Protein AF-A0A2S2NSI7-F1 (afdb_monomer_lite)

Foldseek 3Di:
DDADDVPPPPPDPPVDDPVDQWDADPPPRDIDGYDHDPLVVLLVQLVCQLPPADQDPVRDGRHCVLVVLLQVVQPDPDGLLVLDDVCLNVPDDPSSSDSVSSCSCPDPSSVVSCVVVVRDDDDDD

Structure (mmCIF, N/CA/C/O backbone):
data_AF-A0A2S2NSI7-F1
#
_entry.id   AF-A0A2S2NSI7-F1
#
loop_
_atom_site.group_PDB
_atom_site.id
_atom_site.type_symbol
_atom_site.label_atom_id
_atom_site.label_alt_id
_atom_site.label_comp_id
_atom_site.label_asym_id
_atom_site.label_entity_id
_atom_site.label_seq_id
_atom_site.pdbx_PDB_ins_code
_atom_site.Cartn_x
_atom_site.Cartn_y
_atom_site.Cartn_z
_atom_site.occupancy
_atom_site.B_iso_or_equiv
_atom_site.auth_seq_id
_atom_site.auth_comp_id
_atom_site.auth_asym_id
_atom_site.auth_atom_id
_atom_site.pdbx_PDB_model_num
ATOM 1 N N . MET A 1 1 ? 15.315 -11.947 -18.583 1.00 32.44 1 MET A N 1
ATOM 2 C CA . MET A 1 1 ? 14.404 -10.980 -17.938 1.00 32.44 1 MET A CA 1
ATOM 3 C C . MET A 1 1 ? 15.209 -9.721 -17.674 1.00 32.44 1 MET A C 1
ATOM 5 O O . MET A 1 1 ? 15.967 -9.688 -16.715 1.00 32.44 1 MET A O 1
ATOM 9 N N . ILE A 1 2 ? 15.169 -8.764 -18.601 1.00 27.22 2 ILE A N 1
ATOM 10 C CA . ILE A 1 2 ? 15.848 -7.476 -18.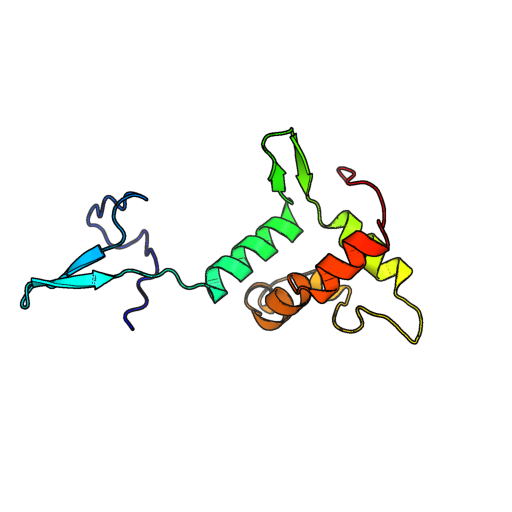429 1.00 27.22 2 ILE A CA 1
ATOM 11 C C . ILE A 1 2 ? 14.889 -6.623 -17.603 1.00 27.22 2 ILE A C 1
ATOM 13 O O . ILE A 1 2 ? 13.835 -6.231 -18.092 1.00 27.22 2 ILE A O 1
ATOM 17 N N . VAL A 1 3 ? 15.216 -6.427 -16.329 1.00 29.94 3 VAL A N 1
ATOM 18 C CA . VAL A 1 3 ? 14.531 -5.456 -15.477 1.00 29.94 3 VAL A CA 1
ATOM 19 C C . VAL A 1 3 ? 15.037 -4.091 -15.918 1.00 29.94 3 VAL A C 1
ATOM 21 O O . VAL A 1 3 ? 16.165 -3.717 -15.610 1.00 29.94 3 VAL A O 1
ATOM 24 N N . VAL A 1 4 ? 14.235 -3.381 -16.706 1.00 37.81 4 VAL A N 1
ATOM 25 C CA . VAL A 1 4 ? 14.457 -1.958 -16.949 1.00 37.81 4 VAL A CA 1
ATOM 26 C C . VAL A 1 4 ? 13.660 -1.249 -15.865 1.00 37.81 4 VAL A C 1
ATOM 28 O O . VAL A 1 4 ? 12.453 -1.055 -15.990 1.00 37.81 4 VAL A O 1
ATOM 31 N N . GLU A 1 5 ? 14.318 -0.910 -14.756 1.00 39.31 5 GLU A N 1
ATOM 32 C CA . GLU A 1 5 ? 13.823 0.210 -13.957 1.00 39.31 5 GLU A CA 1
ATOM 33 C C . GLU A 1 5 ? 13.675 1.399 -14.924 1.00 39.31 5 GLU A C 1
ATOM 35 O O . GLU A 1 5 ? 14.552 1.585 -15.772 1.00 39.31 5 GLU A O 1
ATOM 40 N N . PRO A 1 6 ? 12.606 2.207 -14.876 1.00 41.47 6 PRO A N 1
ATOM 41 C CA . PRO A 1 6 ? 12.611 3.486 -15.567 1.00 41.47 6 PRO A CA 1
ATOM 42 C C . PRO A 1 6 ? 13.623 4.384 -14.845 1.00 41.47 6 PRO A C 1
ATOM 44 O O . PRO A 1 6 ? 13.285 5.183 -13.973 1.00 41.47 6 PRO A O 1
ATOM 47 N N . ILE A 1 7 ? 14.904 4.196 -15.160 1.00 41.38 7 ILE A N 1
ATOM 48 C CA . ILE A 1 7 ? 15.992 5.028 -14.679 1.00 41.38 7 ILE A CA 1
ATOM 49 C C . ILE A 1 7 ? 15.824 6.353 -15.424 1.00 41.38 7 ILE A C 1
ATOM 51 O O . ILE A 1 7 ? 16.284 6.502 -16.555 1.00 41.38 7 ILE A O 1
ATOM 55 N N . LEU A 1 8 ? 15.196 7.340 -14.781 1.00 46.91 8 LEU A N 1
ATOM 56 C CA . LEU A 1 8 ? 15.152 8.737 -15.246 1.00 46.91 8 LEU A CA 1
ATOM 57 C C . LEU A 1 8 ? 16.554 9.361 -15.461 1.00 46.91 8 LEU A C 1
ATOM 59 O O . LEU A 1 8 ? 16.662 10.511 -15.869 1.00 46.91 8 LEU A O 1
ATOM 63 N N . GLY A 1 9 ? 17.633 8.621 -15.185 1.00 38.69 9 GLY A N 1
ATOM 64 C CA . GLY A 1 9 ? 19.026 9.026 -15.364 1.00 38.69 9 GLY A CA 1
ATOM 65 C C . GLY A 1 9 ? 19.717 8.510 -16.632 1.00 38.69 9 GLY A C 1
ATOM 66 O O . GLY A 1 9 ? 20.892 8.817 -16.822 1.00 38.69 9 GLY A O 1
ATOM 67 N N . CYS A 1 10 ? 19.061 7.742 -17.512 1.00 41.16 10 CYS A N 1
ATOM 68 C CA . CYS A 1 10 ? 19.671 7.421 -18.806 1.00 41.16 10 CYS A CA 1
ATOM 69 C C . CYS A 1 10 ? 19.454 8.609 -19.757 1.00 41.16 10 CYS A C 1
ATOM 71 O O . CYS A 1 10 ? 18.358 8.802 -20.270 1.00 41.16 10 CYS A O 1
ATOM 73 N N . GLY A 1 11 ? 20.493 9.431 -19.946 1.00 40.31 11 GLY A N 1
ATOM 74 C CA . GLY A 1 11 ? 20.496 10.699 -20.694 1.00 40.31 11 GLY A CA 1
ATOM 75 C C . GLY A 1 11 ? 20.267 10.604 -22.208 1.00 40.31 11 GLY A C 1
ATOM 76 O O . GLY A 1 11 ? 20.918 11.311 -22.975 1.00 40.31 11 GLY A O 1
ATOM 77 N N . LYS A 1 12 ? 19.354 9.743 -22.655 1.00 40.56 12 LYS A N 1
ATOM 78 C CA . LYS A 1 12 ? 18.749 9.806 -23.982 1.00 40.56 12 LYS A CA 1
ATOM 79 C C . LYS A 1 12 ? 17.242 9.736 -23.810 1.00 40.56 12 LYS A C 1
ATOM 81 O O . LYS A 1 12 ? 16.738 8.866 -23.109 1.00 40.56 12 LYS A O 1
ATOM 86 N N . SER A 1 13 ? 16.565 10.693 -24.428 1.00 39.34 13 SER A N 1
ATOM 87 C CA . SER A 1 13 ? 15.118 10.847 -24.518 1.00 39.34 13 SER A CA 1
ATOM 88 C C . SER A 1 13 ? 14.471 9.596 -25.113 1.00 39.34 13 SER A C 1
ATOM 90 O O . SER 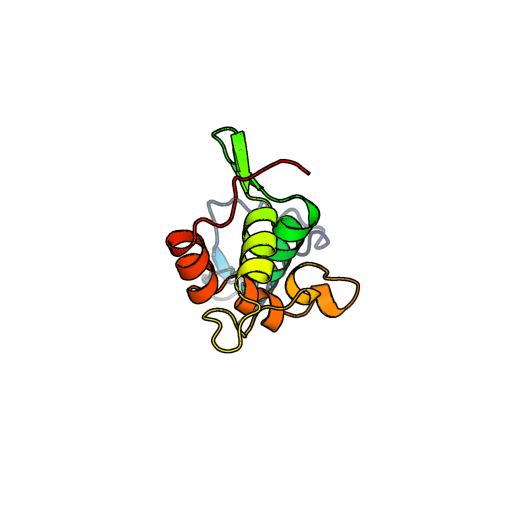A 1 13 ? 14.192 9.523 -26.307 1.00 39.34 13 SER A O 1
ATOM 92 N N . TRP A 1 14 ? 14.261 8.583 -24.284 1.00 46.06 14 TRP A N 1
ATOM 93 C CA . TRP A 1 14 ? 13.286 7.552 -24.571 1.00 46.06 14 TRP A CA 1
ATOM 94 C C . TRP A 1 14 ? 11.937 8.160 -24.211 1.00 46.06 14 TRP A C 1
ATOM 96 O O . TRP A 1 14 ? 11.564 8.238 -23.041 1.00 46.06 14 TRP A O 1
ATOM 106 N N . GLU A 1 15 ? 11.253 8.692 -25.218 1.00 42.41 15 GLU A N 1
ATOM 107 C CA . GLU A 1 15 ? 9.857 9.099 -25.102 1.00 42.41 15 GLU A CA 1
ATOM 108 C C . GLU A 1 15 ? 9.028 7.827 -24.891 1.00 42.41 15 GLU A C 1
ATOM 110 O O . GLU A 1 15 ? 8.548 7.193 -25.829 1.00 42.41 15 GLU A O 1
ATOM 115 N N . PHE A 1 16 ? 8.953 7.369 -23.643 1.00 51.44 16 PHE A N 1
ATOM 116 C CA . PHE A 1 16 ? 8.123 6.234 -23.279 1.00 51.44 16 PHE A CA 1
ATOM 117 C C . PHE A 1 16 ? 6.667 6.692 -23.276 1.00 51.44 16 PHE A C 1
ATOM 119 O O . PHE A 1 16 ? 6.183 7.278 -22.307 1.00 51.44 16 PHE A O 1
ATOM 126 N N . PHE A 1 17 ? 5.969 6.429 -24.375 1.00 52.06 17 PHE A N 1
ATOM 127 C CA . PHE A 1 17 ? 4.521 6.556 -24.435 1.00 52.06 17 PHE A CA 1
ATOM 128 C C . PHE A 1 17 ? 3.883 5.356 -23.730 1.00 52.06 17 PHE A C 1
ATOM 130 O O . PHE A 1 17 ? 4.309 4.215 -23.912 1.00 52.06 17 PHE A O 1
ATOM 137 N N . THR A 1 18 ? 2.796 5.586 -22.991 1.00 57.47 18 THR A N 1
ATOM 138 C CA . THR A 1 18 ? 1.891 4.529 -22.491 1.00 57.47 18 THR A CA 1
ATOM 139 C C . THR A 1 18 ? 1.368 3.603 -23.598 1.00 57.47 18 THR A C 1
ATOM 141 O O . THR A 1 18 ? 0.810 2.550 -23.311 1.00 57.47 18 THR A O 1
ATOM 144 N N . GLU A 1 19 ? 1.553 3.997 -24.856 1.00 60.81 19 GLU A N 1
ATOM 145 C CA . GLU A 1 19 ? 1.050 3.343 -26.060 1.00 60.81 19 GLU A CA 1
ATOM 146 C C . GLU A 1 19 ? 2.033 2.318 -26.659 1.00 60.81 19 GLU A C 1
ATOM 148 O O . GLU A 1 19 ? 1.621 1.462 -27.444 1.00 60.81 19 GLU A O 1
ATOM 153 N N . HIS A 1 20 ? 3.318 2.342 -26.272 1.00 69.25 20 HIS A N 1
ATOM 154 C CA . HIS A 1 20 ? 4.352 1.469 -26.844 1.00 69.25 20 HIS A CA 1
ATOM 155 C C . HIS A 1 20 ? 5.227 0.820 -25.757 1.00 69.25 20 HIS A C 1
ATOM 157 O O . HIS A 1 20 ? 6.186 1.407 -25.262 1.00 69.25 20 HIS A O 1
ATOM 163 N N . THR A 1 21 ? 4.916 -0.429 -25.400 1.00 81.12 21 THR A N 1
ATOM 164 C CA . THR A 1 21 ? 5.633 -1.223 -24.375 1.00 81.12 21 THR A CA 1
ATOM 165 C C . THR A 1 21 ? 6.679 -2.180 -24.957 1.00 81.12 21 THR A C 1
ATOM 167 O O . THR A 1 21 ? 7.224 -3.029 -24.247 1.00 81.12 21 THR A O 1
ATOM 170 N N . GLU A 1 22 ? 6.980 -2.050 -26.248 1.00 85.69 22 GLU A N 1
ATOM 171 C CA . GLU A 1 22 ? 7.918 -2.904 -26.972 1.00 85.69 22 GLU A CA 1
ATOM 172 C C . GLU A 1 22 ? 8.903 -2.083 -27.808 1.00 85.69 22 GLU A C 1
ATOM 174 O O . GLU A 1 22 ? 8.568 -1.016 -28.322 1.00 85.69 22 GLU A O 1
ATOM 179 N N . PHE A 1 23 ? 10.119 -2.601 -27.971 1.00 86.69 23 PHE A N 1
ATOM 180 C CA . PHE A 1 23 ? 11.103 -2.071 -28.913 1.00 86.69 23 PHE A CA 1
ATOM 181 C C . PHE A 1 23 ? 11.776 -3.203 -29.698 1.00 86.69 23 PHE A C 1
ATOM 183 O O . PHE A 1 23 ? 11.717 -4.373 -29.316 1.00 86.69 23 PHE A O 1
ATOM 190 N N . GLN A 1 24 ? 12.402 -2.862 -30.824 1.00 89.62 24 GLN A N 1
ATOM 191 C CA . GLN A 1 24 ? 13.095 -3.830 -31.674 1.00 89.62 24 GLN A CA 1
ATOM 192 C C . GLN A 1 24 ? 14.502 -4.113 -31.146 1.00 89.62 24 GLN A C 1
ATOM 194 O O . GLN A 1 24 ? 15.277 -3.194 -30.876 1.00 89.62 24 GLN A O 1
ATOM 199 N N . HIS A 1 25 ? 14.852 -5.392 -31.025 1.00 88.06 25 HIS A N 1
ATOM 200 C CA . HIS A 1 25 ? 16.201 -5.803 -30.663 1.00 88.06 25 HIS A CA 1
ATOM 201 C C . HIS A 1 25 ? 17.190 -5.355 -31.755 1.00 88.06 25 HIS A C 1
ATOM 203 O O . HIS A 1 25 ? 16.996 -5.715 -32.919 1.00 88.06 25 HIS A O 1
ATOM 209 N N . PRO A 1 26 ? 18.280 -4.645 -31.410 1.00 87.06 26 PRO A N 1
ATOM 210 C CA . PRO A 1 26 ? 19.120 -3.925 -32.375 1.00 87.06 26 PRO A CA 1
ATOM 211 C C . PRO A 1 26 ? 19.870 -4.815 -33.376 1.00 87.06 26 PRO A C 1
ATOM 213 O O . PRO A 1 26 ? 20.394 -4.311 -34.363 1.00 87.06 26 PRO A O 1
ATOM 216 N N . ILE A 1 27 ? 19.954 -6.124 -33.120 1.00 89.06 27 ILE A N 1
ATOM 217 C CA . ILE A 1 27 ? 20.696 -7.080 -33.958 1.00 89.06 27 ILE A CA 1
ATOM 218 C C . ILE A 1 27 ? 19.757 -8.097 -34.612 1.00 89.06 27 ILE A C 1
ATOM 220 O O . ILE A 1 27 ? 19.973 -8.506 -35.746 1.00 89.06 27 ILE A O 1
ATOM 224 N N . THR A 1 28 ? 18.712 -8.527 -33.902 1.00 88.44 28 THR A N 1
ATOM 225 C CA . THR A 1 28 ? 17.857 -9.640 -34.349 1.00 88.44 28 THR A CA 1
ATOM 226 C C . THR A 1 28 ? 16.495 -9.182 -34.855 1.00 88.44 28 THR A C 1
ATOM 228 O O . THR A 1 28 ? 15.725 -10.022 -35.312 1.00 88.44 28 THR A O 1
ATOM 231 N N . ASN A 1 29 ? 16.169 -7.883 -34.746 1.00 87.19 29 ASN A N 1
ATOM 232 C CA . ASN A 1 29 ? 14.846 -7.319 -35.050 1.00 87.19 29 ASN A CA 1
ATOM 233 C C . ASN A 1 29 ? 13.694 -8.108 -34.399 1.00 87.19 29 ASN A C 1
ATOM 235 O O . ASN A 1 29 ? 12.598 -8.232 -34.939 1.00 87.19 29 ASN A O 1
ATOM 239 N N . SER A 1 30 ? 13.970 -8.719 -33.246 1.00 90.19 30 SER A N 1
ATOM 240 C CA . SER A 1 30 ? 12.968 -9.399 -32.436 1.00 90.19 30 SER A CA 1
ATOM 241 C C . SER A 1 30 ? 12.334 -8.390 -31.491 1.00 90.19 30 SER A C 1
ATOM 243 O O . SER A 1 30 ? 13.027 -7.526 -30.955 1.00 90.19 30 SER A O 1
ATOM 245 N N . LYS A 1 31 ? 11.032 -8.521 -31.237 1.00 90.00 31 LYS A N 1
ATOM 246 C CA . LYS A 1 31 ? 10.338 -7.665 -30.272 1.00 90.00 31 LYS A CA 1
ATOM 247 C C . LYS A 1 31 ? 10.834 -7.936 -28.852 1.00 90.00 31 LYS A C 1
ATOM 249 O O . LYS A 1 31 ? 10.850 -9.083 -28.403 1.00 90.00 31 LYS A O 1
ATOM 254 N N . VAL A 1 32 ? 11.201 -6.875 -28.144 1.00 88.56 32 VAL A N 1
ATOM 255 C CA . VAL A 1 32 ? 11.578 -6.892 -26.730 1.00 88.56 32 VAL A CA 1
ATOM 256 C C . VAL A 1 32 ? 10.519 -6.132 -25.949 1.00 88.56 32 VAL A C 1
ATOM 258 O O . VAL A 1 32 ? 10.342 -4.932 -26.141 1.00 88.56 32 VAL A O 1
ATOM 261 N N . PHE A 1 33 ? 9.823 -6.840 -25.065 1.00 88.19 33 PHE A N 1
ATOM 262 C CA . PHE A 1 33 ? 8.799 -6.266 -24.200 1.00 88.19 33 PHE A CA 1
ATOM 263 C C . PHE A 1 33 ? 9.416 -5.733 -22.912 1.00 88.19 33 PHE A C 1
ATOM 265 O O . PHE A 1 33 ? 10.247 -6.398 -22.283 1.00 88.19 33 PHE A O 1
ATOM 272 N N . MET A 1 34 ? 8.980 -4.547 -22.509 1.00 82.62 34 MET A N 1
ATOM 273 C CA . MET A 1 34 ? 9.383 -3.917 -21.260 1.00 82.62 34 MET A CA 1
ATOM 274 C C . MET A 1 34 ? 8.309 -4.144 -20.202 1.00 82.62 34 MET A C 1
ATOM 276 O O . MET A 1 34 ? 7.131 -3.869 -20.421 1.00 82.62 34 MET A O 1
ATOM 280 N N . PHE A 1 35 ? 8.729 -4.622 -19.034 1.00 82.94 35 PHE A N 1
ATOM 281 C CA . PHE A 1 35 ? 7.863 -4.787 -17.875 1.00 82.94 35 PHE A CA 1
ATOM 282 C C . PHE A 1 35 ? 8.433 -3.996 -16.710 1.00 82.94 35 PHE A C 1
ATOM 284 O O . PHE A 1 35 ? 9.633 -4.051 -16.438 1.00 82.94 35 PHE A O 1
ATOM 291 N N . ALA A 1 36 ? 7.557 -3.285 -16.010 1.00 82.94 36 ALA A N 1
ATOM 292 C CA . ALA A 1 36 ? 7.911 -2.662 -14.750 1.00 82.94 36 ALA A CA 1
ATOM 293 C C . ALA A 1 36 ? 8.012 -3.718 -13.640 1.00 82.94 36 ALA A C 1
ATOM 295 O O . ALA A 1 36 ? 7.306 -4.729 -13.650 1.00 82.94 36 ALA A O 1
ATOM 296 N N . ASP A 1 37 ? 8.859 -3.455 -12.648 1.00 85.31 37 ASP A N 1
ATOM 297 C CA . ASP A 1 37 ? 8.962 -4.278 -11.444 1.00 85.31 37 ASP A CA 1
ATOM 298 C C . ASP A 1 37 ? 7.661 -4.182 -10.622 1.00 85.31 37 ASP A C 1
ATOM 300 O O . ASP A 1 37 ? 7.420 -3.215 -9.890 1.00 85.31 37 ASP A O 1
ATOM 304 N N . CYS A 1 38 ? 6.795 -5.193 -10.755 1.00 85.62 38 CYS A N 1
ATOM 305 C CA . CYS A 1 38 ? 5.501 -5.236 -10.075 1.00 85.62 38 CYS A CA 1
ATOM 306 C C . CYS A 1 38 ? 5.629 -5.179 -8.537 1.00 85.62 38 CYS A C 1
ATOM 308 O O . CYS A 1 38 ? 4.926 -4.366 -7.924 1.00 85.62 38 CYS A O 1
ATOM 310 N N . PRO A 1 39 ? 6.505 -5.972 -7.878 1.00 86.06 39 PRO A N 1
ATOM 311 C CA . PRO A 1 39 ? 6.788 -5.809 -6.453 1.00 86.06 39 PRO A CA 1
ATOM 312 C C . PRO A 1 39 ? 7.180 -4.388 -6.048 1.00 86.06 39 PRO A C 1
ATOM 314 O O . PRO A 1 39 ? 6.721 -3.900 -5.009 1.00 86.06 39 PRO A O 1
ATOM 317 N N . HIS A 1 40 ? 8.006 -3.708 -6.846 1.00 84.81 40 HIS A N 1
ATOM 318 C CA . HIS A 1 40 ? 8.398 -2.331 -6.555 1.00 84.81 40 HIS A CA 1
ATOM 319 C C . HIS A 1 40 ? 7.215 -1.364 -6.640 1.00 84.81 40 HIS A C 1
ATOM 321 O O . HIS A 1 40 ? 6.995 -0.580 -5.711 1.00 84.81 40 HIS A O 1
ATOM 327 N N . LEU A 1 41 ? 6.406 -1.467 -7.695 1.00 88.38 41 LEU A N 1
ATOM 328 C CA . LEU A 1 41 ? 5.206 -0.645 -7.863 1.00 88.38 41 LEU A CA 1
ATOM 329 C C . LEU A 1 41 ? 4.231 -0.814 -6.697 1.00 88.38 41 LEU A C 1
ATOM 331 O O .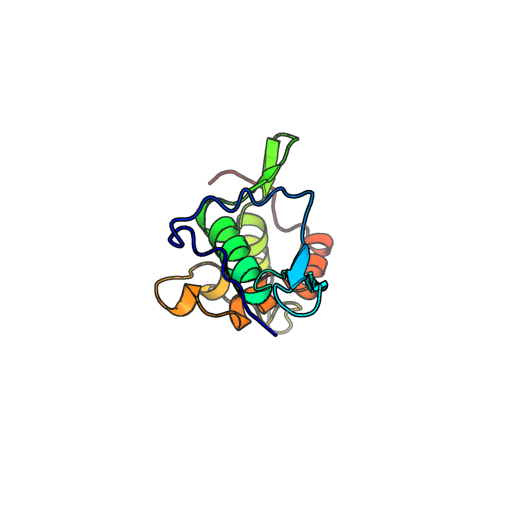 LEU A 1 41 ? 3.756 0.177 -6.140 1.00 88.38 41 LEU A O 1
ATOM 335 N N . LEU A 1 42 ? 3.986 -2.052 -6.262 1.00 89.81 42 LEU A N 1
ATOM 336 C CA . LEU A 1 42 ? 3.072 -2.312 -5.151 1.00 89.81 42 LEU A CA 1
ATOM 337 C C . LEU A 1 42 ? 3.562 -1.655 -3.848 1.00 89.81 42 LEU A C 1
ATOM 339 O O . LEU A 1 42 ? 2.763 -1.098 -3.091 1.00 89.81 42 LEU A O 1
ATOM 343 N N . LYS A 1 43 ? 4.881 -1.651 -3.604 1.00 87.75 43 LYS A N 1
ATOM 344 C CA . LYS A 1 43 ? 5.473 -0.954 -2.450 1.00 87.75 43 LYS A CA 1
ATOM 345 C C . LYS A 1 43 ? 5.225 0.553 -2.508 1.00 87.75 43 LYS A C 1
ATOM 347 O O . LYS A 1 43 ? 4.899 1.131 -1.470 1.00 87.75 43 LYS A O 1
ATOM 352 N N . LEU A 1 44 ? 5.371 1.172 -3.682 1.00 89.50 44 LEU A N 1
ATOM 353 C CA . LEU A 1 44 ? 5.128 2.606 -3.878 1.00 89.50 44 LEU A CA 1
ATOM 354 C C . LEU A 1 44 ? 3.655 2.963 -3.664 1.00 89.50 44 LEU A C 1
ATOM 356 O O . LEU A 1 44 ? 3.362 3.911 -2.935 1.00 89.50 44 LEU A O 1
ATOM 360 N N . ILE A 1 45 ? 2.739 2.164 -4.220 1.00 91.12 45 ILE A N 1
ATOM 361 C CA . ILE A 1 45 ? 1.290 2.319 -4.026 1.00 91.12 45 ILE A CA 1
ATOM 362 C C . ILE A 1 45 ? 0.957 2.276 -2.532 1.00 91.12 45 ILE A C 1
ATOM 364 O O . ILE A 1 45 ? 0.272 3.159 -2.020 1.00 91.12 45 ILE A O 1
ATOM 368 N N . ARG A 1 46 ? 1.494 1.296 -1.804 1.00 92.38 46 ARG A N 1
ATOM 369 C CA . ARG A 1 46 ? 1.294 1.174 -0.356 1.00 92.38 46 ARG A CA 1
ATOM 370 C C . ARG A 1 46 ? 1.874 2.345 0.433 1.00 92.38 46 ARG A C 1
ATOM 372 O O . ARG A 1 46 ? 1.227 2.806 1.366 1.00 92.38 46 ARG A O 1
ATOM 379 N N . ASN A 1 47 ? 3.055 2.847 0.071 1.00 91.19 47 ASN A N 1
ATOM 380 C CA . ASN A 1 47 ? 3.623 4.028 0.731 1.00 91.19 47 ASN A CA 1
ATOM 381 C C . ASN A 1 47 ? 2.713 5.246 0.526 1.00 91.19 47 ASN A C 1
ATOM 383 O O . ASN A 1 47 ? 2.362 5.918 1.491 1.00 91.19 47 ASN A O 1
ATOM 387 N N . ARG A 1 48 ? 2.239 5.465 -0.708 1.00 90.88 48 ARG A N 1
ATOM 388 C CA . ARG A 1 48 ? 1.306 6.554 -1.015 1.00 90.88 48 ARG A CA 1
ATOM 389 C C . ARG A 1 48 ? -0.012 6.421 -0.251 1.00 90.88 48 ARG A C 1
ATOM 391 O O . ARG A 1 48 ? -0.490 7.404 0.310 1.00 90.88 48 ARG A O 1
ATOM 398 N N . PHE A 1 49 ? -0.561 5.210 -0.190 1.00 92.00 49 PHE A N 1
ATOM 399 C CA . PHE A 1 49 ? -1.776 4.903 0.564 1.00 92.00 49 PHE A CA 1
ATOM 400 C C . PHE A 1 49 ? -1.651 5.272 2.051 1.00 92.00 49 PHE A C 1
ATOM 402 O O . PHE A 1 49 ? -2.568 5.862 2.615 1.00 92.00 49 PHE A O 1
ATOM 409 N N . ILE A 1 50 ? -0.512 4.960 2.678 1.00 90.38 50 ILE A N 1
ATOM 410 C CA . ILE A 1 50 ? -0.268 5.226 4.104 1.00 90.38 50 ILE A CA 1
ATOM 411 C C . ILE A 1 50 ? 0.015 6.709 4.384 1.00 90.38 50 ILE A C 1
ATOM 413 O O . ILE A 1 50 ? -0.430 7.228 5.416 1.00 90.38 50 ILE A O 1
ATOM 417 N N . ASP A 1 51 ? 0.775 7.364 3.501 1.00 88.38 51 ASP A N 1
ATOM 418 C CA . ASP A 1 51 ? 1.256 8.732 3.706 1.00 88.38 51 ASP A CA 1
ATOM 419 C C . ASP A 1 51 ? 0.171 9.776 3.380 1.00 88.38 51 ASP A C 1
ATOM 421 O O . ASP A 1 51 ? -0.023 10.709 4.155 1.00 88.38 51 ASP A O 1
ATOM 425 N N . THR A 1 52 ? -0.552 9.626 2.262 1.00 86.81 52 THR A N 1
ATOM 426 C CA . THR A 1 52 ? -1.549 10.621 1.806 1.00 86.81 52 THR A CA 1
ATOM 427 C C . THR A 1 52 ? -2.930 10.045 1.508 1.00 86.81 52 THR A C 1
ATOM 429 O O . THR A 1 52 ? -3.897 10.798 1.431 1.00 86.81 52 THR A O 1
ATOM 432 N N . GLY A 1 53 ? -3.028 8.737 1.261 1.00 88.88 53 GLY A N 1
ATOM 433 C CA . GLY A 1 53 ? -4.213 8.134 0.650 1.00 88.88 53 GLY A CA 1
ATOM 434 C C . GLY A 1 53 ? -4.351 8.472 -0.840 1.00 88.88 53 GLY A C 1
ATOM 435 O O . GLY A 1 53 ? -3.437 9.041 -1.453 1.00 88.88 53 GLY A O 1
ATOM 436 N N . PHE A 1 54 ? -5.497 8.111 -1.417 1.00 90.19 54 PHE A N 1
ATOM 437 C CA . PHE A 1 54 ? -5.856 8.396 -2.809 1.00 90.19 54 PHE A CA 1
ATOM 438 C C . PHE A 1 54 ? -7.094 9.281 -2.884 1.00 90.19 54 PHE A C 1
ATOM 440 O O . PHE A 1 54 ? -8.033 9.097 -2.115 1.00 90.19 54 PHE A O 1
ATOM 447 N N . ILE A 1 55 ? -7.096 10.210 -3.835 1.00 90.12 55 ILE A N 1
ATOM 448 C CA . ILE A 1 55 ? -8.277 10.989 -4.206 1.00 90.12 55 ILE A CA 1
ATOM 449 C C . ILE A 1 55 ? -8.774 10.406 -5.524 1.00 90.12 55 ILE A C 1
ATOM 451 O O . ILE A 1 55 ? -8.025 10.371 -6.501 1.00 90.12 55 ILE A O 1
ATOM 455 N N . LEU A 1 56 ? -10.003 9.909 -5.526 1.00 88.88 56 LEU A N 1
ATOM 456 C CA . LEU A 1 56 ? -10.664 9.373 -6.708 1.00 88.88 56 LEU A CA 1
ATOM 457 C C . LEU A 1 56 ? -11.292 10.510 -7.530 1.00 88.88 56 LEU A C 1
ATOM 459 O O . LEU A 1 56 ? -11.473 11.627 -7.044 1.00 88.88 56 LEU A O 1
ATOM 463 N N . GLU A 1 57 ? -11.647 10.229 -8.783 1.00 88.69 57 GLU A N 1
ATOM 464 C CA . GLU A 1 57 ? -12.238 11.217 -9.704 1.00 88.69 57 GLU A CA 1
ATOM 465 C C . GLU A 1 57 ? -13.540 11.827 -9.165 1.00 88.69 57 GLU A C 1
ATOM 467 O O . GLU A 1 57 ? -13.820 13.010 -9.360 1.00 88.69 57 GLU A O 1
ATOM 472 N N . ASN A 1 58 ? -14.305 11.040 -8.408 1.00 88.44 58 ASN A N 1
ATOM 473 C CA . ASN A 1 58 ? -15.529 11.464 -7.733 1.00 88.44 58 ASN A CA 1
ATOM 474 C C . ASN A 1 58 ? -15.279 12.287 -6.450 1.00 88.44 58 ASN A C 1
ATOM 476 O O . ASN A 1 58 ? -16.230 12.598 -5.737 1.00 88.44 58 ASN A O 1
ATOM 480 N N . LYS A 1 59 ? -14.024 12.674 -6.174 1.00 84.62 59 LYS A N 1
ATOM 481 C CA . LYS A 1 59 ? -13.550 13.363 -4.959 1.00 84.62 59 LYS A CA 1
ATOM 482 C C . LYS A 1 59 ? -13.616 12.527 -3.679 1.00 84.62 59 LYS A C 1
ATOM 484 O O . LYS A 1 59 ? -13.309 13.063 -2.610 1.00 84.62 59 LYS A O 1
ATOM 489 N N . ASP A 1 60 ? -13.942 11.240 -3.772 1.00 85.38 60 ASP A N 1
ATOM 490 C CA . ASP A 1 60 ? -13.852 10.343 -2.627 1.00 85.38 60 ASP A CA 1
ATOM 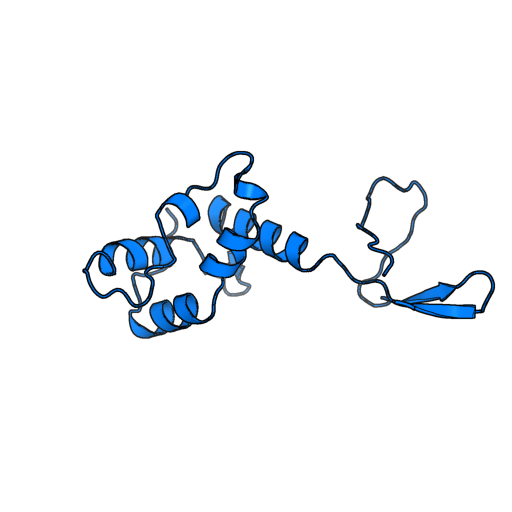491 C C . ASP A 1 60 ? -12.394 10.119 -2.247 1.00 85.38 60 ASP A C 1
ATOM 493 O O . ASP A 1 60 ? -11.485 10.118 -3.084 1.00 85.38 60 ASP A O 1
ATOM 497 N N . ILE A 1 61 ? -12.173 9.922 -0.952 1.00 86.50 61 ILE A N 1
ATOM 498 C CA . ILE A 1 61 ? -10.839 9.746 -0.396 1.00 86.50 61 ILE A CA 1
ATOM 499 C C . ILE A 1 61 ? -10.711 8.334 0.125 1.00 86.50 61 ILE A C 1
ATOM 501 O O . ILE A 1 61 ? -11.463 7.907 0.995 1.00 86.50 61 ILE A O 1
ATOM 505 N N . VAL A 1 62 ? -9.714 7.628 -0.387 1.00 88.94 62 VAL A N 1
ATOM 506 C CA . VAL A 1 62 ? -9.310 6.315 0.096 1.00 88.94 62 VAL A CA 1
ATOM 507 C C . VAL A 1 62 ? -8.138 6.531 1.041 1.00 88.94 62 VAL A C 1
ATOM 509 O O . VAL A 1 62 ? -6.998 6.706 0.604 1.00 88.94 62 VAL A O 1
ATOM 512 N N . SER A 1 63 ? -8.428 6.574 2.340 1.00 89.00 63 SER A N 1
ATOM 513 C CA . SER A 1 63 ? -7.422 6.751 3.387 1.00 89.00 63 SER A CA 1
ATOM 514 C C . SER A 1 63 ? -7.132 5.432 4.105 1.00 89.00 63 SER A C 1
ATOM 516 O O . SER A 1 63 ? -7.825 4.428 3.934 1.00 89.00 63 SER A O 1
ATOM 518 N N . LYS A 1 64 ? -6.097 5.429 4.947 1.00 90.31 64 LYS A N 1
ATOM 519 C CA . LYS A 1 64 ? -5.800 4.299 5.840 1.00 90.31 64 LYS A CA 1
ATOM 520 C C . LYS A 1 64 ? -6.814 4.132 6.978 1.00 90.31 64 LYS A C 1
ATOM 522 O O . LYS A 1 64 ? -6.783 3.108 7.655 1.00 90.31 64 LYS A O 1
ATOM 527 N N . TYR A 1 65 ? -7.700 5.109 7.192 1.00 89.38 65 TYR A N 1
ATOM 528 C CA . TYR A 1 65 ? -8.603 5.159 8.342 1.00 89.38 65 TYR A CA 1
ATOM 529 C C . TYR A 1 65 ? -9.475 3.902 8.498 1.00 89.38 65 TYR A C 1
ATOM 531 O O . TYR A 1 65 ? -9.458 3.331 9.592 1.00 89.38 65 TYR A O 1
ATOM 539 N N . PRO A 1 66 ? -10.147 3.380 7.449 1.00 88.69 66 PRO A N 1
ATOM 540 C CA . PRO A 1 66 ? -10.947 2.164 7.590 1.00 88.69 66 PRO A CA 1
ATOM 541 C C . PRO A 1 66 ? -10.111 0.956 8.014 1.00 88.69 66 PRO A C 1
ATOM 543 O O . PRO A 1 66 ? -10.566 0.114 8.781 1.00 88.69 66 PRO A O 1
ATOM 546 N N . VAL A 1 67 ? -8.851 0.884 7.571 1.00 89.25 67 VAL A N 1
ATOM 547 C CA . VAL A 1 67 ? -7.932 -0.194 7.961 1.00 89.25 67 VAL A CA 1
ATOM 548 C C . VAL A 1 67 ? -7.520 -0.056 9.428 1.00 89.25 67 VAL A C 1
ATOM 550 O O . VAL A 1 67 ? -7.462 -1.055 10.144 1.00 89.25 67 VAL A O 1
ATOM 553 N N . THR A 1 68 ? -7.296 1.169 9.909 1.00 89.56 68 THR A N 1
ATOM 554 C CA . THR A 1 68 ? -7.036 1.438 11.332 1.00 89.56 68 THR A CA 1
ATOM 555 C C . THR A 1 68 ? -8.227 1.036 12.204 1.00 89.56 68 THR A C 1
ATOM 557 O O . THR A 1 68 ? -8.045 0.423 13.255 1.00 89.56 68 THR A O 1
ATOM 560 N N . GLN A 1 69 ? -9.455 1.352 11.782 1.00 88.19 69 GLN A N 1
ATOM 561 C CA . GLN A 1 69 ? -10.666 0.967 12.517 1.00 88.19 69 GLN A CA 1
ATOM 562 C C . GLN A 1 69 ? -10.872 -0.550 12.505 1.00 88.19 69 GLN A C 1
ATOM 564 O O . GLN A 1 69 ? -11.189 -1.145 13.534 1.00 88.19 69 GLN A O 1
ATOM 569 N N . LEU A 1 70 ? -10.603 -1.188 11.367 1.00 87.56 70 LEU A N 1
ATOM 570 C CA . LEU A 1 70 ? -10.653 -2.636 11.225 1.00 87.56 70 LEU A CA 1
ATOM 571 C C . LEU A 1 70 ? -9.681 -3.349 12.182 1.00 87.56 70 LEU A C 1
ATOM 573 O O . LEU A 1 70 ? -10.034 -4.366 12.781 1.00 87.56 70 LEU A O 1
ATOM 577 N N . LEU A 1 71 ? -8.474 -2.807 12.367 1.00 87.00 71 LEU A N 1
ATOM 578 C CA . LEU A 1 71 ? -7.503 -3.312 13.344 1.00 87.00 71 LEU A CA 1
ATOM 579 C C . LEU A 1 71 ? -8.028 -3.219 14.782 1.00 87.00 71 LEU A C 1
ATOM 581 O O . LEU A 1 71 ? -7.941 -4.194 15.522 1.00 87.00 71 LEU A O 1
ATOM 585 N N . LYS A 1 72 ? -8.647 -2.094 15.160 1.00 84.75 72 LYS A N 1
ATOM 586 C CA . LYS A 1 72 ? -9.235 -1.918 16.502 1.00 84.75 72 LYS A CA 1
ATOM 587 C C . LYS A 1 72 ? -10.375 -2.901 16.774 1.00 84.75 72 LYS A C 1
ATOM 589 O O . LYS A 1 72 ? -10.475 -3.437 17.872 1.00 84.75 72 LYS A O 1
ATOM 594 N N . MET A 1 73 ? -11.214 -3.162 15.772 1.00 80.31 73 MET A N 1
ATOM 595 C CA . MET A 1 73 ? -12.333 -4.107 15.887 1.00 80.31 73 MET A CA 1
ATOM 596 C C . MET A 1 73 ? -11.879 -5.569 15.953 1.00 80.31 73 MET A C 1
ATOM 598 O O . MET A 1 73 ? -12.570 -6.402 16.530 1.00 80.31 73 MET A O 1
ATOM 602 N N . SER A 1 74 ? -10.726 -5.892 15.367 1.00 73.25 74 SER A N 1
ATOM 603 C CA . SER A 1 74 ? -10.229 -7.265 15.230 1.00 73.25 74 SER A CA 1
ATOM 604 C C . SER A 1 74 ? -9.245 -7.691 16.327 1.00 73.25 74 SER A C 1
ATOM 606 O O . SER A 1 74 ? -8.545 -8.687 16.169 1.00 73.25 74 SER A O 1
ATOM 608 N N . SER A 1 75 ? -9.234 -6.981 17.461 1.00 64.62 75 SER A N 1
ATOM 609 C CA . SER A 1 75 ? -8.411 -7.260 18.651 1.00 64.62 75 SER A CA 1
ATOM 610 C C . SER A 1 75 ? -8.806 -8.536 19.431 1.00 64.62 75 SER A C 1
ATOM 612 O O . SER A 1 75 ? -8.218 -8.818 20.474 1.00 64.62 75 SER A O 1
ATOM 614 N N . THR A 1 76 ? -9.801 -9.306 18.985 1.00 65.94 76 THR A N 1
ATOM 615 C CA . THR A 1 76 ? -10.251 -10.551 19.638 1.00 65.94 76 THR A CA 1
ATOM 616 C C . THR A 1 76 ? -9.430 -11.777 19.208 1.00 65.94 76 THR A C 1
ATOM 618 O O . THR A 1 76 ? -8.922 -11.817 18.090 1.00 65.94 76 THR A O 1
ATOM 621 N N . GLU A 1 77 ? -9.353 -12.812 20.061 1.00 58.53 77 GLU A N 1
ATOM 622 C CA . GLU A 1 77 ? -8.503 -14.015 19.886 1.00 58.53 77 GLU A CA 1
ATOM 623 C C . GLU A 1 77 ? -8.688 -14.766 18.550 1.00 58.53 77 GLU A C 1
ATOM 625 O O . GLU A 1 77 ? -7.747 -15.384 18.053 1.00 58.53 77 GLU A O 1
ATOM 630 N N . VAL A 1 78 ? -9.868 -14.676 17.922 1.00 62.28 78 VAL A N 1
ATOM 631 C CA . VAL A 1 78 ? -10.134 -15.212 16.577 1.00 62.28 78 VAL A CA 1
ATOM 632 C C . VAL A 1 78 ? -10.406 -14.055 15.620 1.00 62.28 78 VAL A C 1
ATOM 634 O O . VAL A 1 78 ? -11.535 -13.594 15.460 1.00 62.28 78 VAL A O 1
ATOM 637 N N . SER A 1 79 ? -9.343 -13.567 14.990 1.00 65.69 79 SER A N 1
ATOM 638 C CA . SER A 1 79 ? -9.385 -12.465 14.032 1.00 65.69 79 SER A CA 1
ATOM 639 C C . SER A 1 79 ? -9.213 -12.978 12.604 1.00 65.69 79 SER A C 1
ATOM 641 O O . SER A 1 79 ? -8.214 -13.619 12.274 1.00 65.69 79 SER A O 1
ATOM 643 N N . SER A 1 80 ? -10.138 -12.612 11.711 1.00 71.50 80 SER A N 1
ATOM 644 C CA . SER A 1 80 ? -10.039 -12.863 10.260 1.00 71.50 80 SER A CA 1
ATOM 645 C C . SER A 1 80 ? -8.799 -12.218 9.607 1.00 71.50 80 SER A C 1
ATOM 647 O O . SER A 1 80 ? -8.500 -12.470 8.437 1.00 71.50 80 SER A O 1
ATOM 649 N N . ILE A 1 81 ? -8.081 -11.369 10.350 1.00 80.88 81 ILE A N 1
ATOM 650 C CA . ILE A 1 81 ? -7.049 -10.437 9.883 1.00 80.88 81 ILE A CA 1
ATOM 651 C C . ILE A 1 81 ? -5.791 -10.475 10.764 1.00 80.88 81 ILE A C 1
ATOM 653 O O . ILE A 1 81 ? -5.029 -9.515 10.791 1.00 80.88 81 ILE A O 1
ATOM 657 N N . HIS A 1 82 ? -5.493 -11.623 11.384 1.00 80.31 82 HIS A N 1
ATOM 658 C CA . HIS A 1 82 ? -4.313 -11.867 12.240 1.00 80.31 82 HIS A CA 1
ATOM 659 C C . HIS A 1 82 ? -2.943 -11.460 11.645 1.00 80.31 82 HIS A C 1
ATOM 661 O O . HIS A 1 82 ? -1.924 -11.458 12.320 1.00 80.31 82 HIS A O 1
ATOM 667 N N . GLN A 1 83 ? -2.885 -11.230 10.331 1.00 82.56 83 GLN A N 1
ATOM 668 C CA . GLN A 1 83 ? -1.668 -10.930 9.581 1.00 82.56 83 GLN A CA 1
ATOM 669 C C . GLN A 1 83 ? -1.352 -9.433 9.567 1.00 82.56 83 GLN A C 1
ATOM 671 O O . GLN A 1 83 ? -0.255 -9.065 9.158 1.00 82.56 83 GLN A O 1
ATOM 676 N N . LEU A 1 84 ? -2.321 -8.594 9.944 1.00 85.12 84 LEU A N 1
ATOM 677 C CA . LEU A 1 84 ? -2.155 -7.158 10.074 1.00 85.12 84 LEU A CA 1
ATOM 678 C C . LEU A 1 84 ? -1.778 -6.809 11.512 1.00 85.12 84 LEU A C 1
ATOM 680 O O . LEU A 1 84 ? -2.301 -7.371 12.467 1.00 85.12 84 LEU A O 1
ATOM 684 N N . SER A 1 85 ? -0.898 -5.828 11.635 1.00 84.56 85 SER A N 1
ATOM 685 C CA . SER A 1 85 ? -0.489 -5.208 12.892 1.00 84.56 85 SER A CA 1
ATOM 686 C C . SER A 1 85 ? -0.402 -3.698 12.693 1.00 84.56 85 SER A C 1
ATOM 688 O O . SER A 1 85 ? -0.403 -3.223 11.553 1.00 84.56 85 SER A O 1
ATOM 690 N N . GLU A 1 86 ? -0.272 -2.933 13.776 1.00 85.75 86 GLU A N 1
ATOM 691 C CA . GLU A 1 86 ? -0.056 -1.481 13.692 1.00 85.75 86 GLU A CA 1
ATOM 692 C C . GLU A 1 86 ? 1.195 -1.113 12.872 1.00 85.75 86 GLU A C 1
ATOM 694 O O . GLU A 1 86 ? 1.211 -0.086 12.185 1.00 85.75 86 GLU A O 1
ATOM 699 N N . ASP A 1 87 ? 2.200 -1.995 12.835 1.00 86.50 87 ASP A N 1
ATOM 700 C CA . ASP A 1 87 ? 3.407 -1.825 12.015 1.00 86.50 87 ASP A CA 1
ATOM 701 C C . ASP A 1 87 ? 3.104 -1.755 10.517 1.00 86.50 87 ASP A C 1
ATOM 703 O O . ASP A 1 87 ? 3.850 -1.130 9.769 1.00 86.50 87 ASP A O 1
ATOM 707 N N . HIS A 1 88 ? 2.000 -2.353 10.056 1.00 87.31 88 HIS A N 1
ATOM 708 C CA . HIS A 1 88 ? 1.590 -2.286 8.652 1.00 87.31 88 HIS A CA 1
ATOM 709 C C . HIS A 1 88 ? 1.068 -0.900 8.254 1.00 87.31 88 HIS A C 1
ATOM 711 O O . HIS A 1 88 ? 1.040 -0.582 7.064 1.00 87.31 88 HIS A O 1
ATOM 717 N N . LEU A 1 89 ? 0.666 -0.079 9.228 1.00 86.75 89 LEU A N 1
ATOM 718 C CA . LEU A 1 89 ? 0.181 1.288 9.024 1.00 86.75 89 LEU A CA 1
ATOM 719 C C . LEU A 1 89 ? 1.209 2.348 9.443 1.00 86.75 89 LEU A C 1
ATOM 721 O O . LEU A 1 89 ? 1.149 3.478 8.958 1.00 86.75 89 LEU A O 1
ATOM 725 N N . THR A 1 90 ? 2.177 1.986 10.288 1.00 86.88 90 THR A N 1
ATOM 726 C CA . THR A 1 90 ? 3.208 2.895 10.816 1.00 86.88 90 THR A CA 1
ATOM 727 C C . THR A 1 90 ? 4.590 2.546 10.262 1.00 86.88 90 THR A C 1
ATOM 729 O O . THR A 1 90 ? 5.539 2.259 10.988 1.00 86.88 90 THR A O 1
ATOM 732 N N . ILE A 1 91 ? 4.722 2.564 8.937 1.00 83.56 91 ILE A N 1
ATOM 733 C CA . ILE A 1 91 ? 5.943 2.105 8.266 1.00 83.56 91 ILE A CA 1
ATOM 734 C C . ILE A 1 91 ? 6.986 3.224 8.206 1.00 83.56 91 ILE A C 1
ATOM 736 O O . ILE A 1 91 ? 6.753 4.277 7.609 1.00 83.56 91 ILE A O 1
ATOM 740 N N . ARG A 1 92 ? 8.174 2.982 8.774 1.00 83.06 92 ARG A N 1
ATOM 741 C CA . ARG A 1 92 ? 9.305 3.928 8.775 1.00 83.06 92 ARG A CA 1
ATOM 742 C C . ARG A 1 92 ? 10.606 3.270 8.309 1.00 83.06 92 ARG A C 1
ATOM 744 O O . ARG A 1 92 ? 10.807 2.068 8.465 1.00 83.06 92 ARG A O 1
ATOM 751 N N . GLY A 1 93 ? 11.501 4.080 7.741 1.00 85.19 93 GLY A N 1
ATOM 752 C CA . GLY A 1 93 ? 12.856 3.664 7.364 1.00 85.19 93 GLY A CA 1
ATOM 753 C C . GLY A 1 93 ? 12.891 2.447 6.431 1.00 85.19 93 GLY A C 1
ATOM 754 O O . GLY A 1 93 ? 12.151 2.384 5.447 1.00 85.19 93 GLY A O 1
ATOM 755 N N . ALA A 1 94 ? 13.739 1.468 6.759 1.00 81.81 94 ALA A N 1
ATOM 756 C CA . ALA A 1 94 ? 13.966 0.263 5.956 1.00 81.81 94 ALA A CA 1
ATOM 757 C C . ALA A 1 94 ? 12.700 -0.588 5.728 1.00 81.81 94 ALA A C 1
ATOM 759 O O . ALA A 1 94 ? 12.588 -1.269 4.708 1.00 81.81 94 ALA A O 1
ATOM 760 N N . LEU A 1 95 ? 11.697 -0.502 6.612 1.00 82.00 95 LEU A N 1
ATOM 761 C CA . LEU A 1 95 ? 10.439 -1.248 6.470 1.00 82.00 95 LEU A CA 1
ATOM 762 C C . LEU A 1 95 ? 9.622 -0.812 5.241 1.00 82.00 95 LEU A C 1
ATOM 764 O O . LEU A 1 95 ? 8.843 -1.605 4.704 1.00 82.00 95 LEU A O 1
ATOM 768 N N . ARG A 1 96 ? 9.854 0.400 4.710 1.00 83.50 96 ARG A N 1
ATOM 769 C CA . ARG A 1 96 ? 9.249 0.855 3.442 1.00 83.50 96 ARG A CA 1
ATOM 770 C C . ARG A 1 96 ? 9.687 0.024 2.237 1.00 83.50 96 ARG A C 1
ATOM 772 O O . ARG A 1 96 ? 8.991 0.014 1.225 1.00 83.50 96 ARG A O 1
ATOM 779 N N . GLN A 1 97 ? 10.786 -0.722 2.343 1.00 85.44 97 GLN A N 1
ATOM 780 C CA . GLN A 1 97 ? 11.230 -1.647 1.300 1.00 85.44 97 GLN A CA 1
ATOM 781 C C . GLN A 1 97 ? 10.685 -3.071 1.476 1.00 85.44 97 GLN A C 1
ATOM 783 O O . GLN A 1 97 ? 10.836 -3.895 0.574 1.00 85.44 97 GLN A O 1
ATOM 788 N N . ASN A 1 98 ? 9.997 -3.364 2.585 1.00 86.62 98 ASN A N 1
ATOM 789 C CA . ASN A 1 98 ? 9.472 -4.696 2.857 1.00 86.62 98 ASN A CA 1
ATOM 790 C C . ASN A 1 98 ? 8.231 -4.998 1.995 1.00 86.62 98 ASN A C 1
ATOM 792 O O . ASN A 1 98 ? 7.138 -4.460 2.211 1.00 86.62 98 ASN A O 1
ATOM 796 N N . PHE A 1 99 ? 8.409 -5.882 1.013 1.00 85.31 99 PHE A N 1
ATOM 797 C CA . PHE A 1 99 ? 7.338 -6.336 0.126 1.00 85.31 99 PHE A CA 1
ATOM 798 C C . PHE A 1 99 ? 6.320 -7.234 0.842 1.00 85.31 99 PHE A C 1
ATOM 800 O O . PHE A 1 99 ? 5.127 -7.145 0.564 1.00 85.31 99 PHE A O 1
ATOM 807 N N . LYS A 1 100 ? 6.747 -8.047 1.815 1.00 89.50 100 LYS A N 1
ATOM 808 C CA . LYS A 1 100 ? 5.850 -8.964 2.535 1.00 89.50 100 LYS A CA 1
ATOM 809 C C . LYS A 1 100 ? 4.727 -8.205 3.248 1.00 89.50 100 LYS A C 1
ATOM 811 O O . LYS A 1 100 ? 3.561 -8.535 3.060 1.00 89.50 100 LYS A O 1
ATOM 816 N N . MET A 1 101 ? 5.075 -7.138 3.970 1.00 88.00 101 MET A N 1
ATOM 817 C CA . MET A 1 101 ? 4.098 -6.266 4.644 1.00 88.00 101 MET A CA 1
ATOM 818 C C . MET A 1 101 ? 3.139 -5.600 3.650 1.00 88.00 101 MET A C 1
ATOM 820 O O . MET A 1 101 ? 1.953 -5.442 3.924 1.00 88.00 101 MET A O 1
ATOM 824 N N . THR A 1 102 ? 3.640 -5.252 2.463 1.00 90.19 102 THR A N 1
ATOM 825 C CA . THR A 1 102 ? 2.821 -4.688 1.382 1.00 90.19 102 THR A CA 1
ATOM 826 C C . THR A 1 102 ? 1.769 -5.687 0.910 1.00 90.19 102 THR A C 1
ATOM 828 O O . THR A 1 102 ? 0.586 -5.359 0.843 1.00 90.19 102 THR A O 1
ATOM 831 N N . ALA A 1 103 ? 2.193 -6.917 0.615 1.00 91.06 103 ALA A N 1
ATOM 832 C CA . ALA A 1 103 ? 1.313 -7.972 0.130 1.00 91.06 103 ALA A CA 1
ATOM 833 C C . ALA A 1 103 ? 0.272 -8.383 1.183 1.00 91.06 103 ALA A C 1
ATOM 835 O O . ALA A 1 103 ? -0.877 -8.648 0.839 1.00 91.06 103 ALA A O 1
ATOM 836 N N . GLN A 1 104 ? 0.649 -8.401 2.466 1.00 91.75 104 GLN A N 1
ATOM 837 C CA . GLN A 1 104 ? -0.273 -8.682 3.571 1.00 91.75 104 GLN A CA 1
ATOM 838 C C . GLN A 1 104 ? -1.349 -7.594 3.702 1.00 91.75 104 GLN A C 1
ATOM 840 O O . GLN A 1 104 ? -2.536 -7.926 3.814 1.00 91.75 104 GLN A O 1
ATOM 845 N N . LEU A 1 105 ? -0.948 -6.319 3.617 1.00 91.69 105 LEU A N 1
ATOM 846 C CA . LEU A 1 105 ? -1.857 -5.174 3.670 1.00 91.69 105 LEU A CA 1
ATOM 847 C C . LEU A 1 105 ? -2.835 -5.152 2.495 1.00 91.69 105 LEU A C 1
ATOM 849 O O . LEU A 1 105 ? -4.036 -5.003 2.700 1.00 91.69 105 LEU A O 1
ATOM 853 N N . MET A 1 106 ? -2.339 -5.363 1.278 1.00 89.56 106 MET A N 1
ATOM 854 C CA . MET A 1 106 ? -3.142 -5.325 0.049 1.00 89.56 106 MET A CA 1
ATOM 855 C C . MET A 1 106 ? -3.713 -6.694 -0.349 1.00 89.56 106 MET A C 1
ATOM 857 O O . MET A 1 106 ? -3.964 -6.964 -1.521 1.00 89.56 106 MET A O 1
ATOM 861 N N . SER A 1 107 ? -3.913 -7.587 0.619 1.00 91.81 107 SER A N 1
ATOM 862 C CA . SER A 1 107 ? -4.424 -8.929 0.343 1.00 91.81 107 SER A CA 1
ATOM 863 C C . SER A 1 107 ? -5.950 -8.972 0.245 1.00 91.81 107 SER A C 1
ATOM 865 O O . SER A 1 107 ? -6.680 -8.213 0.887 1.00 91.81 107 SER A O 1
ATOM 867 N N . ARG A 1 108 ? -6.451 -9.976 -0.483 1.00 92.06 108 ARG A N 1
ATOM 868 C CA . ARG A 1 108 ? -7.890 -10.255 -0.617 1.00 92.06 108 ARG A CA 1
ATOM 869 C C . ARG A 1 108 ? -8.610 -10.396 0.729 1.00 92.06 108 ARG A C 1
ATOM 871 O O . ARG A 1 108 ? -9.765 -9.992 0.841 1.00 92.06 108 ARG A O 1
ATOM 878 N N . LYS A 1 109 ? -7.949 -10.967 1.743 1.00 89.75 109 LYS A N 1
ATOM 879 C CA . LYS A 1 109 ? -8.530 -11.155 3.084 1.00 89.75 109 LYS A CA 1
ATOM 880 C C . LYS A 1 109 ? -8.894 -9.817 3.726 1.00 89.75 109 LYS A C 1
ATOM 882 O O . LYS A 1 109 ? -10.003 -9.674 4.227 1.00 89.75 109 LYS A O 1
ATOM 887 N N . VAL A 1 110 ? -7.999 -8.832 3.633 1.00 89.81 110 VAL A N 1
ATOM 888 C CA . VAL A 1 110 ? -8.218 -7.478 4.165 1.00 89.81 110 VAL A CA 1
ATOM 889 C C . VAL A 1 110 ? -9.358 -6.790 3.419 1.00 89.81 110 VAL A C 1
ATOM 891 O O . VAL A 1 110 ? -10.271 -6.275 4.054 1.00 89.81 110 VAL A O 1
ATOM 894 N N . GLY A 1 111 ? -9.370 -6.861 2.083 1.00 90.12 111 GLY A N 1
ATOM 895 C CA . GLY A 1 111 ? -10.462 -6.301 1.278 1.00 90.12 111 GLY A CA 1
ATOM 896 C C . GLY A 1 111 ? -11.828 -6.922 1.594 1.00 90.12 111 GLY A C 1
ATOM 897 O O . GLY A 1 111 ? -12.816 -6.208 1.738 1.00 90.12 111 GLY A O 1
ATOM 898 N N . THR A 1 112 ? -11.876 -8.245 1.780 1.00 90.81 112 THR A N 1
ATOM 899 C CA . THR A 1 112 ? -13.112 -8.957 2.154 1.00 90.81 112 THR A CA 1
ATOM 900 C C . THR A 1 112 ? -13.593 -8.530 3.541 1.00 90.81 112 THR A C 1
ATOM 902 O O . THR A 1 112 ? -14.778 -8.272 3.726 1.00 90.81 112 THR A O 1
ATOM 905 N N . ALA A 1 113 ? -12.675 -8.402 4.503 1.00 89.00 113 ALA A N 1
ATOM 906 C CA . ALA A 1 113 ? -12.997 -7.934 5.846 1.00 89.00 113 ALA A CA 1
ATOM 907 C C . ALA A 1 113 ? -13.513 -6.483 5.837 1.00 89.00 113 ALA A C 1
ATOM 909 O O . ALA A 1 113 ? -14.523 -6.199 6.472 1.00 89.00 113 ALA A O 1
ATOM 910 N N . LEU A 1 114 ? -12.893 -5.583 5.068 1.00 89.06 114 LEU A N 1
ATOM 911 C CA . LEU A 1 114 ? -13.370 -4.202 4.917 1.00 89.06 114 LEU A CA 1
ATOM 912 C C . LEU A 1 114 ? -14.800 -4.145 4.365 1.00 89.06 114 LEU A C 1
ATOM 914 O O . LEU A 1 114 ? -15.629 -3.422 4.908 1.00 89.06 114 LEU A O 1
ATOM 918 N N . CYS A 1 115 ? -15.100 -4.936 3.330 1.00 89.00 115 CYS A N 1
ATOM 919 C CA . CYS A 1 115 ? -16.443 -4.988 2.744 1.00 89.00 115 CYS A CA 1
ATOM 920 C C . CYS A 1 115 ? -17.481 -5.568 3.712 1.00 89.00 115 CYS A C 1
ATOM 922 O O . CYS A 1 115 ? -18.631 -5.146 3.698 1.00 89.00 115 CYS A O 1
ATOM 924 N N . HIS A 1 116 ? -17.084 -6.538 4.538 1.00 88.12 116 HIS A N 1
ATOM 925 C CA . HIS A 1 116 ? -17.985 -7.213 5.468 1.00 88.12 116 HIS A CA 1
ATOM 926 C C . HIS A 1 116 ? -18.278 -6.379 6.72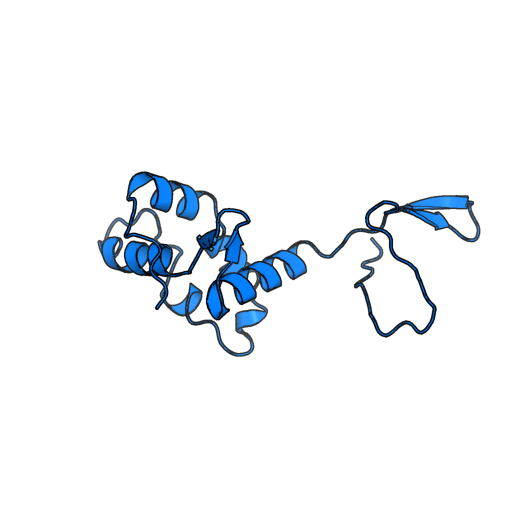1 1.00 88.12 116 HIS A C 1
ATOM 928 O O . HIS A 1 116 ? -19.423 -6.297 7.152 1.00 88.12 116 HIS A O 1
ATOM 934 N N . TYR A 1 117 ? -17.250 -5.780 7.328 1.00 84.69 117 TYR A N 1
ATOM 935 C CA . TYR A 1 117 ? -17.388 -5.070 8.603 1.00 84.69 117 TYR A CA 1
ATOM 936 C C . TYR A 1 117 ? -17.714 -3.581 8.447 1.00 84.69 117 TYR A C 1
ATOM 938 O O . TYR A 1 117 ? -18.134 -2.969 9.423 1.00 84.69 117 TYR A O 1
ATOM 946 N N . LEU A 1 118 ? -17.505 -3.001 7.257 1.00 84.38 118 LEU A N 1
ATOM 947 C CA . LEU A 1 118 ? -17.674 -1.567 6.972 1.00 84.38 118 LEU A CA 1
ATOM 948 C C . LEU A 1 118 ? -17.146 -0.659 8.107 1.00 84.38 118 LEU A C 1
ATOM 950 O O . LEU A 1 118 ? -17.891 0.144 8.676 1.00 84.38 118 LEU A O 1
ATOM 954 N N . PRO A 1 119 ? -15.863 -0.809 8.484 1.00 75.31 119 PRO A N 1
ATOM 955 C CA . PRO A 1 119 ? -15.311 -0.180 9.674 1.00 75.31 119 PRO A CA 1
ATOM 956 C C . PRO A 1 119 ? -15.059 1.315 9.433 1.00 75.31 119 PRO A C 1
ATOM 958 O O . PRO A 1 119 ? -13.982 1.725 9.007 1.00 75.31 119 PRO A O 1
ATOM 961 N N . GLY A 1 120 ? -16.062 2.136 9.739 1.00 71.00 120 GLY A N 1
ATOM 962 C CA . GLY A 1 120 ? -15.972 3.596 9.707 1.00 71.00 120 GLY A CA 1
ATOM 963 C C . GLY A 1 120 ? -16.102 4.223 8.314 1.00 71.00 120 GLY A C 1
ATOM 964 O O . GLY A 1 120 ? -15.959 3.573 7.281 1.00 71.00 120 GLY A O 1
ATOM 965 N N . VAL A 1 121 ? -16.394 5.525 8.300 1.00 70.31 121 VAL A N 1
ATOM 966 C CA . VAL A 1 121 ? -16.483 6.338 7.078 1.00 70.31 121 VAL A CA 1
ATOM 967 C C . VAL A 1 121 ? -15.101 6.916 6.772 1.00 70.31 121 VAL A C 1
ATOM 969 O O . VAL A 1 121 ? -14.360 7.252 7.692 1.00 70.31 121 VAL A O 1
ATOM 972 N N . ASN A 1 122 ? -14.748 7.046 5.491 1.00 65.00 122 ASN A N 1
ATOM 973 C CA . ASN A 1 122 ? -13.518 7.716 5.066 1.00 65.00 122 ASN A CA 1
ATOM 974 C C . ASN A 1 122 ? -13.538 9.195 5.487 1.00 65.00 122 ASN A C 1
ATOM 976 O O . ASN A 1 122 ? -14.021 10.057 4.756 1.00 65.00 122 ASN A O 1
ATOM 980 N N . THR A 1 123 ? -13.014 9.501 6.669 1.00 55.16 123 THR A N 1
ATOM 981 C CA . THR A 1 123 ? -12.785 10.874 7.122 1.00 55.16 123 THR A CA 1
ATOM 982 C C . THR A 1 123 ? -11.372 11.319 6.762 1.00 55.16 123 THR A C 1
ATOM 984 O O . THR A 1 123 ? -10.418 10.544 6.863 1.00 55.16 123 THR A O 1
ATOM 987 N N . LYS A 1 124 ? -11.239 12.580 6.328 1.00 52.16 124 LYS A N 1
ATOM 988 C CA . LYS A 1 124 ? -9.952 13.282 6.334 1.00 52.16 124 LYS A CA 1
ATOM 989 C C . LYS A 1 124 ? -9.570 13.467 7.805 1.00 52.16 124 LYS A C 1
ATOM 991 O O . LYS A 1 124 ? -10.295 14.165 8.508 1.00 52.16 124 LYS A O 1
ATOM 996 N N . GLU A 1 125 ? -8.521 12.793 8.265 1.00 43.31 125 GLU A N 1
ATOM 997 C CA . GLU A 1 125 ? -7.802 13.237 9.469 1.00 43.31 125 GLU A CA 1
ATOM 998 C C . GLU A 1 125 ? -6.997 14.496 9.137 1.00 43.31 125 GLU A C 1
ATOM 1000 O 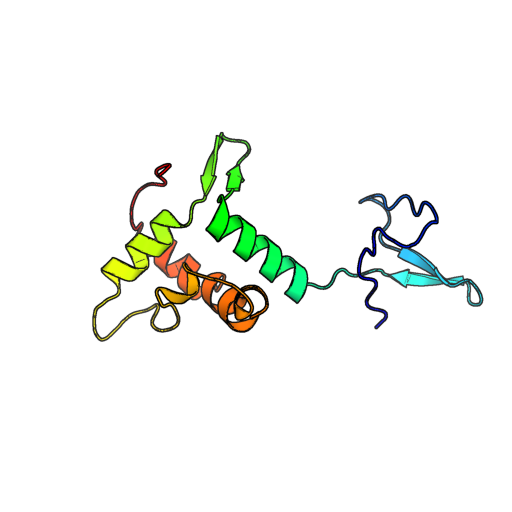O . GLU A 1 125 ? -6.435 14.550 8.015 1.00 43.31 125 GLU A O 1
#

pLDDT: mean 77.82, std 17.47, range [27.22, 92.38]

Secondary structure (DSSP, 8-state):
-------TTSSS-----TT--EEE-TTT--EEE----HHHHHHHHHHHHHHT-EE-TTS-EE-SHHHHHHHHHT-SSS-TTTT--GGGTS--GGGGG-HHHHHHHTSHHHHHHHHHH--S-----

Organism: Schizaphis graminum (NCBI:txid13262)

Sequence (125 aa):
MIVVEPILGCGKSWEFFTEHTEFQHPITNSKVFMFADCPHLLKLIRNRFIDTGFILENKDIVSKYPVTQLLKMSSTEVSSIHQLSEDHLTIRGALRQNFKMTAQLMSRKVGTALCHYLPGVNTKE

Radius of gyration: 19.29 Å; chains: 1; bounding box: 39×29×55 Å

InterPro domains:
  IPR048366 Transposable element P transposase-like, GTP-binding insertion domain [PF21788] (40-116)